Protein AF-A0A662ETA5-F1 (afdb_monomer)

Mean predicted aligned error: 10.53 Å

Radius of gyration: 16.63 Å; Cα contacts (8 Å, |Δi|>4): 155; chains: 1; bounding box: 41×31×47 Å

pLDDT: mean 77.01, std 15.06, range [47.69, 95.88]

Structure (mmCIF, N/CA/C/O backbone):
data_AF-A0A662ETA5-F1
#
_entry.id   AF-A0A662ETA5-F1
#
loop_
_atom_site.group_PDB
_atom_site.id
_atom_site.type_symbol
_atom_site.label_atom_id
_atom_site.label_alt_id
_atom_site.label_comp_id
_atom_site.label_asym_id
_atom_site.label_entity_id
_atom_site.label_seq_id
_atom_site.pdbx_PDB_ins_code
_atom_site.Cartn_x
_atom_site.Cartn_y
_atom_site.Cartn_z
_atom_site.occupancy
_atom_site.B_iso_or_equiv
_a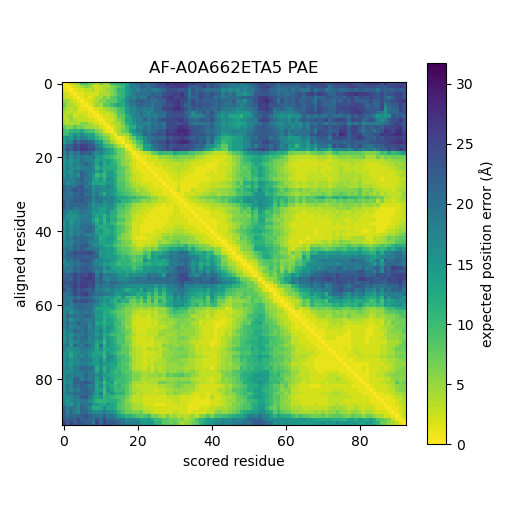tom_site.auth_seq_id
_atom_site.auth_comp_id
_atom_site.auth_asym_id
_atom_site.auth_atom_id
_atom_site.pdbx_PDB_model_num
ATOM 1 N N . MET A 1 1 ? -16.304 -1.872 -9.344 1.00 51.50 1 MET A N 1
ATOM 2 C CA . MET A 1 1 ? -16.998 -3.182 -9.258 1.00 51.50 1 MET A CA 1
ATOM 3 C C . MET A 1 1 ? -16.017 -4.262 -9.702 1.00 51.50 1 MET A C 1
ATOM 5 O O . MET A 1 1 ? -15.334 -4.047 -10.700 1.00 51.50 1 MET A O 1
ATOM 9 N N . VAL A 1 2 ? -15.899 -5.363 -8.953 1.00 51.09 2 VAL A N 1
ATOM 10 C CA . VAL A 1 2 ? -15.098 -6.531 -9.358 1.00 51.09 2 VAL A CA 1
ATOM 11 C C . VAL A 1 2 ? -16.038 -7.532 -10.017 1.00 51.09 2 VAL A C 1
ATOM 13 O O . VAL A 1 2 ? -16.938 -8.048 -9.360 1.00 51.09 2 VAL A O 1
ATOM 16 N N . GLU A 1 3 ? -15.847 -7.788 -11.307 1.00 75.62 3 GLU A N 1
ATOM 17 C CA . GLU A 1 3 ? -16.605 -8.807 -12.035 1.00 75.62 3 GLU A CA 1
ATOM 18 C C . GLU A 1 3 ? -15.769 -10.080 -12.151 1.00 75.62 3 GLU A C 1
ATOM 20 O O . GLU A 1 3 ? -14.581 -10.038 -12.478 1.00 75.62 3 GLU A O 1
ATOM 25 N N . SER A 1 4 ? -16.388 -11.231 -11.889 1.00 73.25 4 SER A N 1
ATOM 26 C CA . SER A 1 4 ? -15.747 -12.519 -12.157 1.00 73.25 4 SER A CA 1
ATOM 27 C C . SER A 1 4 ? -15.791 -12.794 -13.655 1.00 73.25 4 SER A C 1
ATOM 29 O O . SER A 1 4 ? -16.856 -12.733 -14.267 1.00 73.25 4 SER A O 1
ATOM 31 N N . ILE A 1 5 ? -14.638 -13.108 -14.236 1.00 75.62 5 ILE A N 1
ATOM 32 C CA . ILE A 1 5 ? -14.508 -13.524 -15.632 1.00 75.62 5 ILE A CA 1
ATOM 33 C C . ILE A 1 5 ? -13.905 -14.926 -15.683 1.00 75.62 5 ILE A C 1
ATOM 35 O O . ILE A 1 5 ? -13.301 -15.402 -14.720 1.00 75.62 5 ILE A O 1
ATOM 39 N N . THR A 1 6 ? -14.048 -15.613 -16.811 1.00 67.62 6 THR A N 1
ATOM 40 C CA . THR A 1 6 ? -13.429 -16.930 -16.983 1.00 67.62 6 THR A CA 1
ATOM 41 C C . THR A 1 6 ? -11.912 -16.819 -16.818 1.00 67.62 6 THR A C 1
ATOM 43 O O . THR A 1 6 ? -11.250 -16.141 -17.597 1.00 67.62 6 THR A O 1
ATOM 46 N N . GLY A 1 7 ? -11.368 -17.483 -15.795 1.00 73.94 7 GLY A N 1
ATOM 47 C CA . GLY A 1 7 ? -9.933 -17.489 -15.504 1.00 73.94 7 GLY A CA 1
ATOM 48 C C . GLY A 1 7 ? -9.413 -16.300 -14.687 1.00 73.94 7 GLY A C 1
ATOM 49 O O . GLY A 1 7 ? -8.201 -16.191 -14.528 1.00 73.94 7 GLY A O 1
ATOM 50 N N . GLY A 1 8 ? -10.272 -15.424 -14.146 1.00 69.50 8 GLY A N 1
ATOM 51 C CA . GLY A 1 8 ? -9.796 -14.327 -13.300 1.00 69.50 8 GLY A CA 1
ATOM 52 C C . GLY A 1 8 ? -10.856 -13.325 -12.849 1.00 69.50 8 GLY A C 1
ATOM 53 O O . GLY A 1 8 ? -12.058 -13.581 -12.876 1.00 69.50 8 GLY A O 1
ATOM 54 N N . GLN A 1 9 ? -10.390 -12.155 -12.418 1.00 64.62 9 GLN A N 1
ATOM 55 C CA . GLN A 1 9 ? -11.233 -11.038 -11.998 1.00 64.62 9 GLN A CA 1
ATOM 56 C C . GLN A 1 9 ? -10.951 -9.818 -12.874 1.00 64.62 9 GLN A C 1
ATOM 58 O O . GLN A 1 9 ? -9.797 -9.491 -13.146 1.00 64.62 9 GLN A O 1
ATOM 63 N N . LYS A 1 10 ? -12.015 -9.144 -13.311 1.00 59.28 10 LYS A N 1
ATOM 64 C CA . LYS A 1 10 ? -11.956 -7.877 -14.037 1.00 59.28 10 LYS A CA 1
ATOM 65 C C . LYS A 1 10 ? -12.228 -6.735 -13.066 1.00 59.28 10 LYS A C 1
ATOM 67 O O . LYS A 1 10 ? -13.255 -6.717 -12.386 1.00 59.28 10 LYS A O 1
ATOM 72 N N . LEU A 1 11 ? -11.321 -5.762 -13.040 1.00 49.75 11 LEU A N 1
ATOM 73 C CA . LEU A 1 11 ? -11.507 -4.502 -12.328 1.00 49.75 11 LEU A CA 1
ATOM 74 C C . LEU A 1 11 ? -12.067 -3.469 -13.309 1.00 49.75 11 LEU A C 1
ATOM 76 O O . LEU A 1 11 ? -11.397 -3.080 -14.263 1.00 49.75 11 LEU A O 1
ATOM 80 N N . GLY A 1 12 ? -13.324 -3.071 -13.109 1.00 48.47 12 GLY A N 1
ATOM 81 C CA . GLY A 1 12 ? -13.942 -1.984 -13.865 1.00 48.47 12 GLY A CA 1
ATOM 82 C C . GLY A 1 12 ? -13.667 -0.636 -13.202 1.00 48.47 12 GLY A C 1
ATOM 83 O O . GLY A 1 12 ? -14.131 -0.408 -12.081 1.00 48.47 12 GLY A O 1
ATOM 84 N N . PHE A 1 13 ? -12.957 0.246 -13.906 1.00 48.16 13 PHE A N 1
ATOM 85 C CA . PHE A 1 13 ? -12.773 1.656 -13.553 1.00 48.16 13 PHE A CA 1
ATOM 86 C C . PHE A 1 13 ? -13.726 2.511 -14.409 1.00 48.16 13 PHE A C 1
ATOM 88 O O . PHE A 1 13 ? -13.838 2.261 -15.607 1.00 48.16 13 PHE A O 1
ATOM 95 N N . GLY A 1 14 ? -14.437 3.475 -13.807 1.00 53.78 14 GLY A N 1
ATOM 96 C CA . GLY A 1 14 ? -15.401 4.345 -14.515 1.00 53.78 14 GLY A CA 1
ATOM 97 C C . GLY A 1 14 ? -16.880 4.192 -14.120 1.00 53.78 14 GLY A C 1
ATOM 98 O O . GLY A 1 14 ? -17.758 4.497 -14.921 1.00 53.78 14 GLY A O 1
ATOM 99 N N . GLY A 1 15 ? -17.162 3.694 -12.911 1.00 60.25 15 GLY A N 1
ATOM 100 C CA . GLY A 1 15 ? -18.494 3.753 -12.290 1.00 60.25 15 GLY A CA 1
ATOM 101 C C . GLY A 1 15 ? -18.666 4.977 -11.381 1.00 60.25 15 GLY A C 1
ATOM 102 O O . GLY A 1 15 ? -17.900 5.931 -11.480 1.00 60.25 15 GLY A O 1
ATOM 103 N N . ASP A 1 16 ? -19.659 4.923 -10.48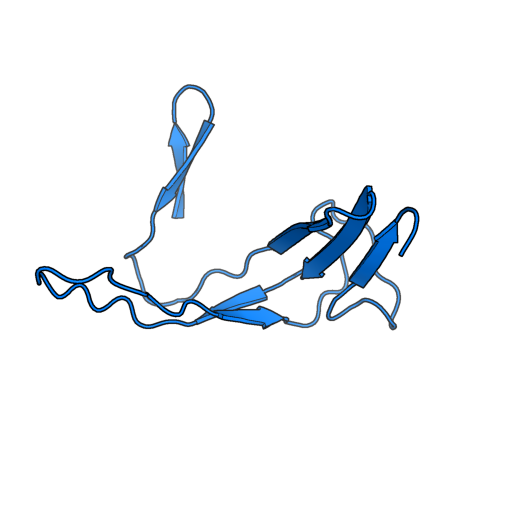6 1.00 48.31 16 ASP A N 1
ATOM 104 C CA . ASP A 1 16 ? -19.924 5.945 -9.462 1.00 48.31 16 ASP A CA 1
ATOM 105 C C . ASP A 1 16 ? -18.618 6.369 -8.759 1.00 48.31 16 ASP A C 1
ATOM 107 O O . ASP A 1 16 ? -17.846 5.510 -8.327 1.00 48.31 16 ASP A O 1
ATOM 111 N N . MET A 1 17 ? -18.361 7.680 -8.651 1.00 47.69 17 MET A N 1
ATOM 112 C CA . MET A 1 17 ? -17.125 8.269 -8.094 1.00 47.69 17 MET A CA 1
ATOM 113 C C . MET A 1 17 ? -16.903 7.950 -6.606 1.00 47.69 17 MET A C 1
ATOM 115 O O . MET A 1 17 ? -15.960 8.450 -5.996 1.00 47.69 17 MET A O 1
ATOM 119 N N . ASN A 1 18 ? -17.750 7.115 -6.004 1.00 50.03 18 ASN A N 1
ATOM 120 C CA . ASN A 1 18 ? -17.508 6.532 -4.698 1.00 50.03 18 ASN A CA 1
ATOM 121 C C . ASN A 1 18 ? -16.322 5.571 -4.791 1.00 50.03 18 ASN A C 1
ATOM 123 O O . ASN A 1 18 ? -16.439 4.386 -5.114 1.00 50.03 18 ASN A O 1
ATOM 127 N N . ILE A 1 19 ? -15.153 6.147 -4.530 1.00 62.66 19 ILE A N 1
ATOM 128 C CA . ILE A 1 19 ? -13.861 5.487 -4.527 1.00 62.66 19 ILE A CA 1
ATOM 129 C C . ILE A 1 19 ? -13.939 4.278 -3.594 1.00 62.66 19 ILE A C 1
ATOM 131 O O . ILE A 1 19 ? -14.053 4.406 -2.377 1.00 62.66 19 ILE A O 1
ATOM 135 N N . THR A 1 20 ? -13.8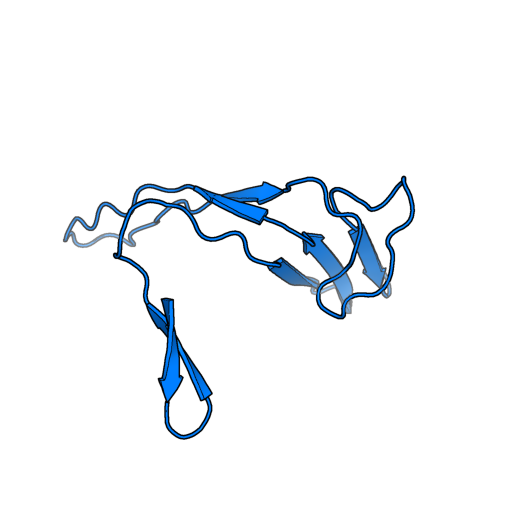92 3.091 -4.187 1.00 71.06 20 THR A N 1
ATOM 136 C CA . THR A 1 20 ? -13.874 1.833 -3.446 1.00 71.06 20 THR A CA 1
ATOM 137 C C . THR A 1 20 ? -12.558 1.727 -2.679 1.00 71.06 20 THR A C 1
ATOM 139 O O . THR A 1 20 ? -11.488 1.882 -3.268 1.00 71.06 20 THR A O 1
ATOM 142 N N . GLU A 1 21 ? -12.634 1.458 -1.375 1.00 83.75 21 GLU A N 1
ATOM 143 C CA . GLU A 1 21 ? -11.455 1.149 -0.566 1.00 83.75 21 GLU A CA 1
ATOM 144 C C . GLU A 1 21 ? -10.833 -0.171 -1.042 1.00 83.75 21 GLU A C 1
ATOM 146 O O . GLU A 1 21 ? -11.524 -1.179 -1.205 1.00 83.75 21 GLU A O 1
ATOM 151 N N . VAL A 1 22 ? -9.520 -0.176 -1.256 1.00 82.88 22 VAL A N 1
ATOM 152 C CA . VAL A 1 22 ? -8.762 -1.343 -1.724 1.00 82.88 22 VAL A CA 1
ATOM 153 C C . VAL A 1 22 ? -7.524 -1.568 -0.862 1.00 82.88 22 VAL A C 1
ATOM 155 O O . VAL A 1 22 ? -7.009 -0.634 -0.257 1.00 82.88 22 VAL A O 1
ATOM 158 N N . ALA A 1 23 ? -7.014 -2.796 -0.820 1.00 86.19 23 ALA A N 1
ATOM 159 C CA . ALA A 1 23 ? -5.671 -3.064 -0.308 1.00 86.19 23 ALA A CA 1
ATOM 160 C C . ALA A 1 23 ? -4.654 -2.949 -1.454 1.00 86.19 23 ALA A C 1
ATOM 162 O O . ALA A 1 23 ? -4.924 -3.403 -2.567 1.00 86.19 23 ALA A O 1
ATOM 163 N N . VAL A 1 24 ? -3.480 -2.371 -1.189 1.00 85.38 24 VAL A N 1
ATOM 164 C CA . VAL A 1 24 ? -2.428 -2.147 -2.194 1.00 85.38 24 VAL A CA 1
ATOM 165 C C . VAL A 1 24 ? -1.102 -2.731 -1.716 1.00 85.38 24 VAL A C 1
ATOM 167 O O . VAL A 1 24 ? -0.715 -2.565 -0.558 1.00 85.38 24 VAL A O 1
ATOM 170 N N . LYS A 1 25 ? -0.387 -3.404 -2.625 1.00 89.31 25 LYS A N 1
ATOM 171 C CA . LYS A 1 25 ? 0.969 -3.914 -2.407 1.00 89.31 25 LYS A CA 1
ATOM 172 C C . LYS A 1 25 ? 1.886 -3.445 -3.532 1.00 89.31 25 LYS A C 1
ATOM 174 O O . LYS A 1 25 ? 1.703 -3.851 -4.677 1.00 89.31 25 LYS A O 1
ATOM 179 N N . PHE A 1 26 ? 2.903 -2.660 -3.194 1.00 86.75 26 PHE A N 1
ATOM 180 C CA . PHE A 1 26 ? 3.985 -2.314 -4.112 1.00 86.75 26 PHE A CA 1
ATOM 181 C C . PHE A 1 26 ? 5.174 -3.229 -3.848 1.00 86.75 26 PHE A C 1
ATOM 183 O O . PHE A 1 26 ? 5.601 -3.362 -2.705 1.00 86.75 26 PHE A O 1
ATOM 190 N N . VAL A 1 27 ? 5.703 -3.861 -4.894 1.00 90.00 27 VAL A N 1
ATOM 191 C CA . VAL A 1 27 ? 6.931 -4.661 -4.825 1.00 90.00 27 VAL A CA 1
ATOM 192 C C . VAL A 1 27 ? 7.940 -4.025 -5.763 1.00 90.00 27 VAL A C 1
ATOM 194 O O . VAL A 1 27 ? 7.773 -4.069 -6.978 1.00 90.00 27 VAL A O 1
ATOM 197 N N . HIS A 1 28 ? 8.981 -3.433 -5.194 1.00 86.69 28 HIS A N 1
ATOM 198 C CA . HIS A 1 28 ? 10.079 -2.847 -5.942 1.00 86.69 28 HIS A CA 1
ATOM 199 C C . HIS A 1 28 ? 11.320 -3.725 -5.790 1.00 86.69 28 HIS A C 1
ATOM 201 O O . HIS A 1 28 ? 11.880 -3.840 -4.700 1.00 86.69 28 HIS A O 1
ATOM 207 N N . GLN A 1 29 ? 11.730 -4.362 -6.885 1.00 91.31 29 GLN A N 1
ATOM 208 C CA . GLN A 1 29 ? 12.959 -5.149 -6.957 1.00 91.31 29 GLN A CA 1
ATOM 209 C C . GLN A 1 29 ? 14.088 -4.254 -7.460 1.00 91.31 29 GLN A C 1
ATOM 211 O O . GLN A 1 29 ? 14.022 -3.732 -8.573 1.00 91.31 29 GLN A O 1
ATOM 216 N N . MET A 1 30 ? 15.113 -4.068 -6.636 1.00 85.19 30 MET A N 1
ATOM 217 C CA . MET A 1 30 ? 16.238 -3.206 -6.971 1.00 85.19 30 MET A CA 1
ATOM 218 C C . MET A 1 30 ? 17.317 -3.977 -7.736 1.00 85.19 30 MET A C 1
ATOM 220 O O . MET A 1 30 ? 17.521 -5.168 -7.485 1.00 85.19 30 MET A O 1
ATOM 224 N N . PRO A 1 31 ? 18.099 -3.296 -8.593 1.00 85.88 31 PRO A N 1
ATOM 225 C CA . PRO A 1 31 ? 19.244 -3.907 -9.268 1.00 85.88 31 PRO A CA 1
ATOM 226 C C . PRO A 1 31 ? 20.305 -4.478 -8.314 1.00 85.88 31 PRO A C 1
ATOM 228 O O . PRO A 1 31 ? 20.999 -5.422 -8.675 1.00 85.88 31 PRO A O 1
ATOM 231 N N . SER A 1 32 ? 20.424 -3.935 -7.096 1.00 88.19 32 SER A N 1
ATOM 232 C CA . SER A 1 32 ? 21.337 -4.430 -6.052 1.00 88.19 32 SER A CA 1
ATOM 233 C C . SER A 1 32 ? 20.926 -5.785 -5.460 1.00 88.19 32 SER A C 1
ATOM 235 O O . SER A 1 32 ? 21.687 -6.380 -4.699 1.00 88.19 32 SER A O 1
ATOM 237 N N . GLY A 1 33 ? 19.735 -6.287 -5.803 1.00 84.44 33 GLY A N 1
ATOM 238 C CA . GLY A 1 33 ? 19.171 -7.530 -5.279 1.00 84.44 33 GLY A CA 1
ATOM 239 C C . GLY A 1 33 ? 18.279 -7.344 -4.049 1.00 84.44 33 GLY A C 1
ATOM 240 O O . GLY A 1 33 ? 17.618 -8.297 -3.636 1.00 84.44 33 GLY A O 1
ATOM 241 N N . GLY A 1 34 ? 18.210 -6.138 -3.477 1.00 89.69 34 GLY A N 1
ATOM 242 C CA . GLY A 1 34 ? 17.248 -5.809 -2.428 1.00 89.69 34 GLY A CA 1
ATOM 243 C C . GLY A 1 34 ? 15.818 -5.673 -2.965 1.00 89.69 34 GLY A C 1
ATOM 244 O O . GLY A 1 34 ? 15.589 -5.365 -4.134 1.00 89.69 34 GLY A O 1
ATOM 245 N N . THR A 1 35 ? 14.829 -5.903 -2.105 1.00 90.69 35 THR A N 1
ATOM 246 C CA . THR A 1 35 ? 13.406 -5.719 -2.407 1.00 90.69 35 THR A CA 1
ATOM 247 C C . THR A 1 35 ? 12.771 -4.817 -1.359 1.00 90.69 35 THR A C 1
ATOM 249 O O . THR A 1 35 ? 12.857 -5.089 -0.162 1.00 90.69 35 THR A O 1
ATOM 252 N N . VAL A 1 36 ? 12.094 -3.769 -1.821 1.00 86.75 36 VAL A N 1
ATOM 253 C CA . VAL A 1 36 ? 11.240 -2.914 -0.994 1.00 86.75 36 VAL A CA 1
ATOM 254 C C . VAL A 1 36 ? 9.797 -3.326 -1.238 1.00 86.75 36 VAL A C 1
ATOM 256 O O . VAL A 1 36 ? 9.334 -3.328 -2.380 1.00 86.75 36 VAL A O 1
ATOM 259 N N . ILE A 1 37 ? 9.078 -3.687 -0.179 1.00 90.31 37 ILE A N 1
ATOM 260 C CA . ILE A 1 37 ? 7.659 -4.027 -0.260 1.00 90.31 37 ILE A CA 1
ATOM 261 C C . ILE A 1 37 ? 6.862 -3.053 0.592 1.00 90.31 37 ILE A C 1
ATOM 263 O O . ILE A 1 37 ? 7.076 -2.982 1.796 1.00 90.31 37 ILE A O 1
ATOM 267 N N . VAL A 1 38 ? 5.919 -2.339 -0.016 1.00 88.62 38 VAL A N 1
ATOM 268 C CA . VAL A 1 38 ? 5.025 -1.410 0.687 1.00 88.62 38 VAL A CA 1
ATOM 269 C C . VAL A 1 38 ? 3.618 -1.990 0.704 1.00 88.62 38 VAL A C 1
ATOM 271 O O . VAL A 1 38 ? 3.072 -2.323 -0.348 1.00 88.62 38 VAL A O 1
ATOM 274 N N . TYR A 1 39 ? 3.029 -2.087 1.891 1.00 90.19 39 TYR A N 1
ATOM 275 C CA . TYR A 1 39 ? 1.656 -2.530 2.112 1.00 90.19 39 TYR A CA 1
ATOM 276 C C . TYR A 1 39 ? 0.796 -1.361 2.580 1.00 90.19 39 TYR A C 1
ATOM 278 O O . TYR A 1 39 ? 1.104 -0.743 3.599 1.00 90.19 39 TYR A O 1
ATOM 286 N N . LEU A 1 40 ? -0.306 -1.112 1.873 1.00 89.69 40 LEU A N 1
ATOM 287 C CA . LEU A 1 40 ? -1.422 -0.288 2.328 1.00 89.69 40 LEU A CA 1
ATOM 288 C C . LEU A 1 40 ? -2.620 -1.215 2.539 1.00 89.69 40 LEU A C 1
ATOM 290 O O . LEU A 1 40 ? -3.157 -1.777 1.586 1.00 89.69 40 LEU A O 1
ATOM 294 N N . TRP A 1 41 ? -3.025 -1.414 3.789 1.00 90.75 41 TRP A N 1
ATOM 295 C CA . TRP A 1 41 ? -4.075 -2.382 4.139 1.00 90.75 41 TRP A CA 1
ATOM 296 C C . TRP A 1 41 ? -5.459 -1.936 3.689 1.00 90.75 41 TRP A C 1
ATOM 298 O O . TRP A 1 41 ? -6.302 -2.748 3.318 1.00 90.75 41 TRP A O 1
ATOM 308 N N . ARG A 1 42 ? -5.662 -0.623 3.717 1.00 86.62 42 ARG A N 1
ATOM 309 C CA . ARG A 1 42 ? -6.833 0.065 3.212 1.00 86.62 42 ARG A CA 1
ATOM 310 C C . ARG A 1 42 ? -6.347 1.346 2.566 1.00 86.62 42 ARG A C 1
ATOM 312 O O . ARG A 1 42 ? -5.615 2.112 3.185 1.00 86.62 42 ARG A O 1
ATOM 319 N N . ALA A 1 43 ? -6.729 1.561 1.326 1.00 86.06 43 ALA A N 1
ATOM 320 C CA . ALA A 1 43 ? -6.348 2.723 0.563 1.00 86.06 43 ALA A CA 1
ATOM 321 C C . ALA A 1 43 ? -7.516 3.199 -0.284 1.00 86.06 43 ALA A C 1
ATOM 323 O O . ALA A 1 43 ? -8.320 2.408 -0.779 1.00 86.06 43 ALA A O 1
ATOM 324 N N . GLN A 1 44 ? -7.573 4.508 -0.458 1.00 83.50 44 GLN A N 1
ATOM 325 C CA . GLN A 1 44 ? -8.530 5.181 -1.309 1.00 83.50 44 GLN A CA 1
ATOM 326 C C . GLN A 1 44 ? -7.772 5.758 -2.506 1.00 83.50 44 GLN A C 1
ATOM 328 O O . GLN A 1 44 ? -6.840 6.544 -2.332 1.00 83.50 44 GLN A O 1
ATOM 333 N N . GLY A 1 45 ? -8.136 5.320 -3.711 1.00 73.88 45 GLY A N 1
ATOM 334 C CA . GLY A 1 45 ? -7.566 5.839 -4.952 1.00 73.88 45 GLY A CA 1
ATOM 335 C C . GLY A 1 45 ? -8.084 7.243 -5.270 1.00 73.88 45 GLY A C 1
ATOM 336 O O . GLY A 1 45 ? -9.281 7.497 -5.211 1.00 73.88 45 GLY A O 1
ATOM 337 N N . SER A 1 46 ? -7.210 8.166 -5.631 1.00 71.12 46 SER A N 1
ATOM 338 C CA . SER A 1 46 ? -7.576 9.516 -6.047 1.00 71.12 46 SER A CA 1
ATOM 339 C C . SER A 1 46 ? -6.819 9.845 -7.325 1.00 71.12 46 SER A C 1
ATOM 341 O O . SER A 1 46 ? -5.632 9.555 -7.436 1.00 71.12 46 SER A O 1
ATOM 343 N N . GLY A 1 47 ? -7.500 10.410 -8.310 1.00 65.50 47 GLY A N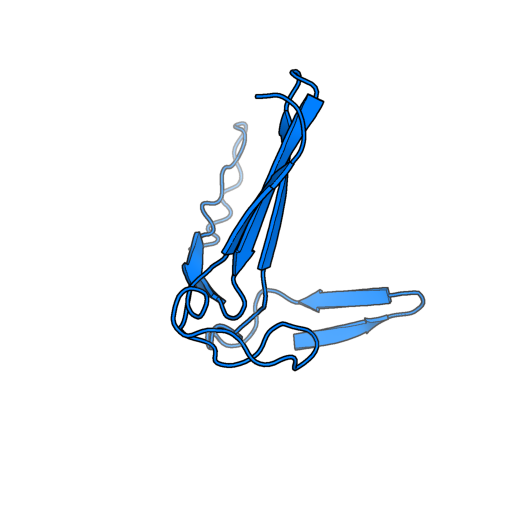 1
ATOM 344 C CA . GLY A 1 47 ? -6.866 10.783 -9.564 1.00 65.50 47 GLY A CA 1
ATOM 345 C C . GLY A 1 47 ? -7.884 11.268 -10.578 1.00 65.50 47 GLY A C 1
ATOM 346 O O . GLY A 1 47 ? -9.066 10.926 -10.509 1.00 65.50 47 GLY A O 1
ATOM 347 N N . GLU A 1 48 ? -7.402 12.062 -11.524 1.00 58.56 48 GLU A N 1
ATOM 348 C CA . GLU A 1 48 ? -8.164 12.519 -12.676 1.00 58.56 48 GLU A CA 1
ATOM 349 C C . GLU A 1 48 ? -7.662 11.759 -13.907 1.00 58.56 48 GLU A C 1
ATOM 351 O O . GLU A 1 48 ? -6.481 11.811 -14.245 1.00 58.56 48 GLU A O 1
ATOM 356 N N . ILE A 1 49 ? -8.548 11.012 -14.570 1.00 55.00 49 ILE A N 1
ATOM 357 C CA . ILE A 1 49 ? -8.222 10.359 -15.842 1.00 55.00 49 ILE A CA 1
ATOM 358 C C . ILE A 1 49 ? -8.710 11.278 -16.962 1.00 55.00 49 ILE A C 1
ATOM 360 O O . ILE A 1 49 ? -9.854 11.176 -17.403 1.00 55.00 49 ILE A O 1
ATOM 364 N N . THR A 1 50 ? -7.835 12.170 -17.424 1.00 56.97 50 THR A N 1
ATOM 365 C CA . THR A 1 50 ? -8.109 13.059 -18.564 1.00 56.97 50 THR A CA 1
ATOM 366 C C . THR A 1 50 ? -7.358 12.563 -19.792 1.00 56.97 50 THR A C 1
ATOM 368 O O . THR A 1 50 ? -6.190 12.878 -19.992 1.00 56.97 50 THR A O 1
ATOM 371 N N . ILE A 1 51 ? -8.025 11.748 -20.617 1.00 51.94 51 ILE A N 1
ATOM 372 C CA . ILE A 1 51 ? -7.456 11.194 -21.856 1.00 51.94 51 ILE A CA 1
ATOM 373 C C . ILE A 1 51 ? -7.571 12.238 -22.969 1.00 51.94 51 ILE A C 1
ATOM 375 O O . ILE A 1 51 ? -8.607 12.357 -23.623 1.00 51.94 51 ILE A O 1
ATOM 379 N N . THR A 1 52 ? -6.500 12.992 -23.196 1.00 56.50 52 THR A N 1
ATOM 380 C CA . THR A 1 52 ? -6.294 13.729 -24.447 1.00 56.50 52 THR A CA 1
ATOM 381 C C . THR A 1 52 ? -5.602 12.818 -25.455 1.00 56.50 52 THR A C 1
ATOM 383 O O . THR A 1 52 ? -4.853 11.933 -25.067 1.00 56.50 52 THR A O 1
ATOM 386 N N . PHE A 1 53 ? -5.862 12.989 -26.749 1.00 50.94 53 PHE A N 1
ATOM 387 C CA . PHE A 1 53 ? -5.170 12.238 -27.799 1.00 50.94 53 PHE A CA 1
ATOM 388 C C . PHE A 1 53 ? -4.186 13.182 -28.500 1.00 50.94 53 PHE A C 1
ATOM 390 O O . PHE A 1 53 ? -4.610 14.080 -29.225 1.00 50.94 53 PHE A O 1
ATOM 397 N N . GLY A 1 54 ? -2.890 12.991 -28.251 1.00 63.75 54 GLY A N 1
ATOM 398 C CA . GLY A 1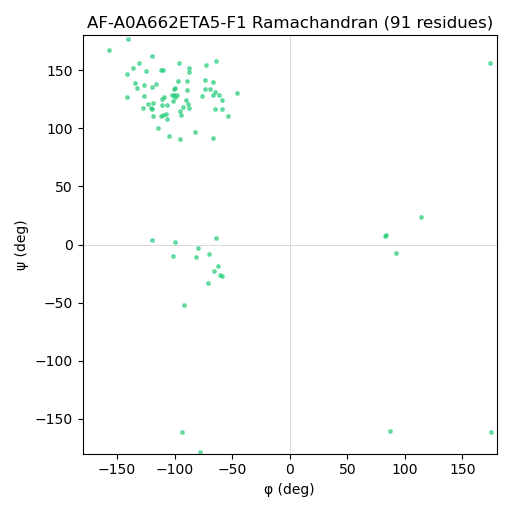 54 ? -1.772 13.687 -28.901 1.00 63.75 54 GLY A CA 1
ATOM 399 C C . GLY A 1 54 ? -0.602 12.734 -29.182 1.00 63.75 54 GLY A C 1
ATOM 400 O O . GLY A 1 54 ? -0.662 11.563 -28.813 1.00 63.75 54 GLY A O 1
ATOM 401 N N . ASP A 1 55 ? 0.459 13.223 -29.826 1.00 66.75 55 ASP A N 1
ATOM 402 C CA . ASP A 1 55 ? 1.610 12.397 -30.245 1.00 66.75 55 ASP A CA 1
ATOM 403 C C . ASP A 1 55 ? 2.616 12.085 -29.110 1.00 66.75 55 ASP A C 1
ATOM 405 O O . ASP A 1 55 ? 3.585 11.355 -29.322 1.00 66.75 55 ASP A O 1
ATOM 409 N N . GLU A 1 56 ? 2.406 12.614 -27.899 1.00 62.31 56 GLU A N 1
ATOM 410 C CA . GLU A 1 56 ? 3.306 12.434 -26.750 1.00 62.31 56 GLU A CA 1
ATOM 411 C C . GLU A 1 56 ? 2.871 11.295 -25.801 1.00 62.31 56 GLU A C 1
ATOM 413 O O . GLU A 1 56 ? 1.691 10.933 -25.749 1.00 62.31 56 GLU A O 1
ATOM 418 N N . PRO A 1 57 ? 3.802 10.702 -25.023 1.00 57.88 57 PRO A N 1
ATOM 419 C CA . PRO A 1 57 ? 3.457 9.764 -23.959 1.00 57.88 57 PRO A CA 1
ATOM 420 C C . PRO A 1 57 ? 2.540 10.443 -22.936 1.00 57.88 57 PRO A C 1
ATOM 422 O O . PRO A 1 57 ? 2.893 11.477 -22.375 1.00 57.88 57 PRO A O 1
ATOM 425 N N . HIS A 1 58 ? 1.369 9.859 -22.681 1.00 61.59 58 HIS A N 1
ATOM 426 C CA . HIS A 1 58 ? 0.424 10.396 -21.703 1.00 61.59 58 HIS A CA 1
ATOM 427 C C . HIS A 1 58 ? 0.709 9.793 -20.326 1.00 61.59 58 HIS A C 1
ATOM 429 O O . HIS A 1 58 ? 0.714 8.570 -20.169 1.00 61.59 58 HIS A O 1
ATOM 435 N N . GLU A 1 59 ? 0.927 10.653 -19.334 1.00 58.97 59 GLU A N 1
ATOM 436 C CA . GLU A 1 59 ? 1.035 10.282 -17.924 1.00 58.97 59 GLU A CA 1
ATOM 437 C C . GLU A 1 59 ? -0.279 10.619 -17.212 1.00 58.97 59 GLU A C 1
ATOM 439 O O . GLU A 1 59 ? -0.785 11.736 -17.314 1.00 58.97 59 GLU A O 1
ATOM 444 N N . PHE A 1 60 ? -0.844 9.646 -16.496 1.00 64.25 60 PHE A N 1
ATOM 445 C CA . PHE A 1 60 ? -2.062 9.822 -15.707 1.00 64.25 60 PHE A CA 1
ATOM 446 C C . PHE A 1 60 ? -1.704 9.642 -14.232 1.00 64.25 60 PHE A C 1
ATOM 448 O O . PHE A 1 60 ? -1.555 8.496 -13.791 1.00 64.25 60 PHE A O 1
ATOM 455 N N . PRO A 1 61 ? -1.526 10.728 -13.461 1.00 65.94 61 PRO A N 1
ATOM 456 C CA . PRO A 1 61 ? -1.223 10.603 -12.046 1.00 65.94 61 PRO A CA 1
ATOM 457 C C . PRO A 1 61 ? -2.418 9.965 -11.330 1.00 65.94 61 PRO A C 1
ATOM 459 O O . PRO A 1 61 ? -3.523 10.510 -11.305 1.00 65.94 61 PRO A O 1
ATOM 462 N N . TYR A 1 62 ? -2.191 8.781 -10.765 1.00 69.19 62 TYR A N 1
ATOM 463 C CA . TYR A 1 62 ? -3.149 8.087 -9.914 1.00 69.19 62 TYR A CA 1
ATOM 464 C C . TYR A 1 62 ? -2.498 7.814 -8.564 1.00 69.19 62 TYR A C 1
ATOM 466 O O . TYR A 1 62 ? -1.458 7.158 -8.476 1.00 69.19 62 TYR A O 1
ATOM 474 N N . GLU A 1 63 ? -3.108 8.330 -7.508 1.00 77.81 63 GLU A N 1
ATOM 475 C CA . GLU A 1 63 ? -2.583 8.295 -6.151 1.00 77.81 63 GLU A CA 1
ATOM 476 C C . GLU A 1 63 ? -3.402 7.348 -5.277 1.00 77.81 63 GLU A C 1
ATOM 478 O O . GLU A 1 63 ? -4.605 7.181 -5.460 1.00 77.81 63 GLU A O 1
ATOM 483 N N . PHE A 1 64 ? -2.757 6.752 -4.275 1.00 80.88 64 PHE A N 1
ATOM 484 C CA .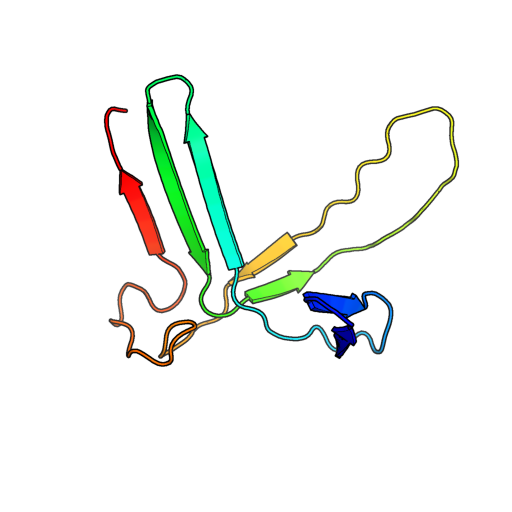 PHE A 1 64 ? -3.431 5.973 -3.242 1.00 80.88 64 PHE A CA 1
ATOM 485 C C . PHE A 1 64 ? -3.167 6.600 -1.879 1.00 80.88 64 PHE A C 1
ATOM 487 O O . PHE A 1 64 ? -2.034 6.621 -1.402 1.00 80.88 64 PHE A O 1
ATOM 494 N N . SER A 1 65 ? -4.229 7.069 -1.230 1.00 84.50 65 SER A N 1
ATOM 495 C CA . SER A 1 65 ? -4.178 7.550 0.149 1.00 84.50 65 SER A CA 1
ATOM 496 C C . SER A 1 65 ? -4.424 6.394 1.109 1.00 84.50 65 SER A C 1
ATOM 498 O O . SER A 1 65 ? -5.473 5.754 1.050 1.00 84.50 65 SER A O 1
ATOM 500 N N . ALA A 1 66 ? -3.468 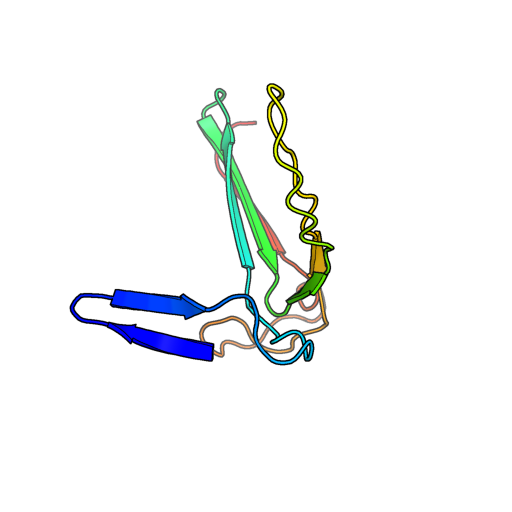6.120 1.995 1.00 86.50 66 ALA A N 1
ATOM 501 C CA . ALA A 1 66 ? -3.620 5.101 3.028 1.00 86.50 66 ALA A CA 1
ATOM 502 C C . ALA A 1 66 ? -4.657 5.535 4.076 1.00 86.50 66 ALA A C 1
ATOM 504 O O . ALA A 1 66 ? -4.614 6.654 4.585 1.00 86.50 66 ALA A O 1
ATOM 505 N N . LEU A 1 67 ? -5.559 4.625 4.428 1.00 88.56 67 LEU A N 1
ATOM 506 C CA . LEU A 1 67 ? -6.539 4.785 5.494 1.00 88.56 67 LEU A CA 1
ATOM 507 C C . LEU A 1 67 ? -6.205 3.827 6.638 1.00 88.56 67 LEU A C 1
ATOM 509 O O . LEU A 1 67 ? -5.677 2.735 6.428 1.00 88.56 67 LEU A O 1
ATOM 513 N N . THR A 1 68 ? -6.550 4.216 7.863 1.00 92.56 68 THR A N 1
ATOM 514 C CA . THR A 1 68 ? -6.343 3.367 9.040 1.00 92.56 68 THR A CA 1
ATOM 515 C C . THR A 1 68 ? -7.129 2.060 8.913 1.00 92.56 68 THR A C 1
ATOM 517 O O . THR A 1 68 ? -8.346 2.072 8.728 1.00 92.56 68 THR A O 1
ATOM 520 N N . ALA A 1 69 ? -6.450 0.931 9.105 1.00 92.81 69 ALA A N 1
ATOM 521 C CA . ALA A 1 69 ? -7.040 -0.399 9.171 1.00 92.81 69 ALA A CA 1
ATOM 522 C C . ALA A 1 69 ? -6.652 -1.115 10.471 1.00 92.81 69 ALA A C 1
ATOM 524 O O . ALA A 1 69 ? -5.577 -0.911 11.031 1.00 92.81 69 ALA A O 1
ATOM 525 N N . THR A 1 70 ? -7.532 -1.982 10.966 1.00 95.88 70 THR A N 1
ATOM 526 C CA . THR A 1 70 ? -7.249 -2.855 12.121 1.00 95.88 70 THR A CA 1
ATOM 527 C C . THR A 1 70 ? -6.918 -4.285 11.715 1.00 95.88 70 THR A C 1
ATOM 529 O O . THR A 1 70 ? -6.486 -5.060 12.565 1.00 95.88 70 THR A O 1
ATOM 532 N N . THR A 1 71 ? -7.108 -4.629 10.440 1.00 94.81 71 THR A N 1
ATOM 533 C CA . THR A 1 71 ? -6.831 -5.950 9.871 1.00 94.81 71 THR A CA 1
ATOM 534 C C . THR A 1 71 ? -6.129 -5.829 8.521 1.00 94.81 71 THR A C 1
ATOM 536 O O . THR A 1 71 ? -6.293 -4.821 7.829 1.00 94.81 71 THR A O 1
ATOM 539 N N . ASP A 1 72 ? -5.322 -6.831 8.172 1.00 92.88 72 ASP A N 1
ATOM 540 C CA . ASP A 1 72 ? -4.713 -6.962 6.849 1.00 92.88 72 ASP A CA 1
ATOM 541 C C . ASP A 1 72 ? -5.713 -7.508 5.807 1.00 92.88 72 ASP A C 1
ATOM 543 O O . ASP A 1 72 ? -6.878 -7.783 6.101 1.00 92.88 72 ASP A O 1
ATOM 547 N N . TRP A 1 73 ? -5.247 -7.695 4.569 1.00 84.50 73 TRP A N 1
ATOM 548 C CA . TRP A 1 73 ? -6.054 -8.226 3.463 1.00 84.50 73 TRP A CA 1
ATOM 549 C C . TRP A 1 73 ? -6.574 -9.659 3.695 1.00 84.50 73 TRP A C 1
ATOM 551 O O . TRP A 1 73 ? -7.512 -10.075 3.018 1.00 84.50 73 TRP A O 1
ATOM 561 N N . ALA A 1 74 ? -5.979 -10.413 4.625 1.00 90.88 74 ALA A N 1
ATOM 562 C CA . ALA A 1 74 ? -6.374 -11.769 5.004 1.00 90.88 74 ALA A CA 1
ATOM 563 C C . ALA A 1 74 ? -7.227 -11.801 6.288 1.00 90.88 74 ALA A C 1
ATOM 565 O O . ALA A 1 74 ? -7.614 -12.877 6.743 1.00 90.88 74 ALA A O 1
ATOM 566 N N . GLY A 1 75 ? -7.536 -10.639 6.874 1.00 91.12 75 GLY A N 1
ATOM 567 C CA . GLY A 1 75 ? -8.296 -10.519 8.115 1.00 91.12 75 GLY A CA 1
ATOM 568 C C . GLY A 1 75 ? -7.464 -10.692 9.391 1.00 91.12 75 GLY A C 1
ATOM 569 O O . GLY A 1 75 ? -8.040 -10.726 10.479 1.00 91.12 75 GLY A O 1
ATOM 570 N N . ASN A 1 76 ? -6.133 -10.779 9.304 1.00 94.06 76 ASN A N 1
ATOM 571 C CA . ASN A 1 76 ? -5.281 -10.858 10.490 1.00 94.06 76 ASN A CA 1
ATOM 572 C C . ASN A 1 76 ? -5.212 -9.495 11.189 1.00 94.06 76 ASN A C 1
ATOM 574 O O . ASN A 1 76 ? -5.124 -8.472 10.510 1.00 94.06 76 ASN A O 1
ATOM 578 N N . PRO A 1 77 ? -5.212 -9.444 12.532 1.00 95.88 77 PRO A N 1
ATOM 579 C CA . PRO A 1 77 ? -5.136 -8.188 13.267 1.00 95.88 77 PRO A CA 1
ATOM 580 C C . PRO A 1 77 ? -3.787 -7.484 13.068 1.00 95.88 77 PRO A C 1
ATOM 582 O O . PRO A 1 77 ? -2.730 -8.112 13.108 1.00 95.88 77 PRO A O 1
ATOM 585 N N . LEU A 1 78 ? -3.833 -6.159 12.925 1.00 94.31 78 LEU A N 1
ATOM 586 C CA . LEU A 1 78 ? -2.659 -5.292 12.805 1.00 94.31 78 LEU A CA 1
ATOM 587 C C . LEU A 1 78 ? -2.284 -4.656 14.147 1.00 94.31 78 LEU A C 1
ATOM 589 O O . LEU A 1 78 ? -3.146 -4.185 14.905 1.00 94.31 78 LEU A O 1
ATOM 593 N N . SER A 1 79 ? -0.977 -4.569 14.406 1.00 93.88 79 SER A N 1
ATOM 594 C CA . SER A 1 79 ? -0.436 -3.805 15.532 1.00 93.88 79 SER A CA 1
ATOM 595 C C . SER A 1 79 ? -0.742 -2.310 15.374 1.00 93.88 79 SER A C 1
ATOM 597 O O . SER A 1 79 ? -0.993 -1.823 14.271 1.00 93.88 79 SER A O 1
ATOM 599 N N . SER A 1 80 ? -0.731 -1.545 16.470 1.00 92.38 80 SER A N 1
ATOM 600 C CA . SER A 1 80 ? -0.991 -0.096 16.422 1.00 92.38 80 SER A CA 1
ATOM 601 C C . SER A 1 80 ? 0.010 0.673 15.554 1.00 92.38 80 SER A C 1
ATOM 603 O O . SER A 1 80 ? -0.348 1.716 15.014 1.00 92.38 80 SER A O 1
ATOM 605 N N . THR A 1 81 ? 1.228 0.155 15.392 1.00 92.00 81 THR A N 1
ATOM 606 C CA . THR A 1 81 ? 2.309 0.768 14.608 1.00 92.00 81 THR A CA 1
ATOM 607 C C . THR A 1 81 ? 2.201 0.521 13.106 1.00 92.00 81 THR A C 1
ATOM 609 O O . THR A 1 81 ? 2.918 1.156 12.345 1.00 92.00 81 THR A O 1
ATOM 612 N N . GLU A 1 82 ? 1.310 -0.369 12.667 1.00 90.81 82 GLU A N 1
ATOM 613 C CA . GLU A 1 82 ? 1.228 -0.802 11.264 1.00 90.81 82 GLU A CA 1
ATOM 614 C C . GLU A 1 82 ? -0.124 -0.487 10.622 1.00 90.81 82 GLU A C 1
ATOM 616 O O . GLU A 1 82 ? -0.363 -0.847 9.478 1.00 90.81 82 GLU A O 1
ATOM 621 N N . ARG A 1 83 ? -1.034 0.190 11.328 1.00 90.75 83 ARG A N 1
ATOM 622 C CA . ARG A 1 83 ? -2.424 0.377 10.873 1.00 90.75 83 ARG A CA 1
ATOM 623 C C . ARG A 1 83 ? -2.583 1.225 9.614 1.00 90.75 83 ARG A C 1
ATOM 625 O O . ARG A 1 83 ? -3.610 1.111 8.956 1.00 90.75 83 ARG A O 1
ATOM 632 N N . LEU A 1 84 ? -1.608 2.078 9.299 1.00 88.00 84 LEU A N 1
ATOM 633 C CA . LEU A 1 84 ? -1.608 2.885 8.073 1.00 88.00 84 LEU A CA 1
ATOM 634 C C . LEU A 1 84 ? -0.884 2.169 6.934 1.00 88.00 84 LEU A C 1
ATOM 636 O O . LEU A 1 84 ? -1.422 2.029 5.840 1.00 88.00 84 LEU A O 1
ATOM 640 N N . CYS A 1 85 ? 0.338 1.713 7.192 1.00 88.88 85 CYS A N 1
ATOM 641 C CA . CYS A 1 85 ? 1.141 0.998 6.216 1.00 88.88 85 CYS A CA 1
ATOM 642 C C . CYS A 1 85 ? 2.201 0.137 6.902 1.00 88.88 85 CYS A C 1
ATOM 644 O O . CYS A 1 85 ? 2.483 0.302 8.092 1.00 88.88 85 CYS A O 1
ATOM 646 N N . ARG A 1 86 ? 2.810 -0.756 6.122 1.00 92.12 86 ARG A N 1
ATOM 647 C CA . ARG A 1 86 ? 4.024 -1.485 6.494 1.00 92.12 86 ARG A CA 1
ATOM 648 C C . ARG A 1 86 ? 5.007 -1.455 5.334 1.00 92.12 86 ARG A C 1
ATOM 650 O O . ARG A 1 86 ? 4.596 -1.602 4.184 1.00 92.12 86 ARG A O 1
ATOM 657 N N . ILE A 1 87 ? 6.288 -1.273 5.636 1.00 90.50 87 ILE A N 1
ATO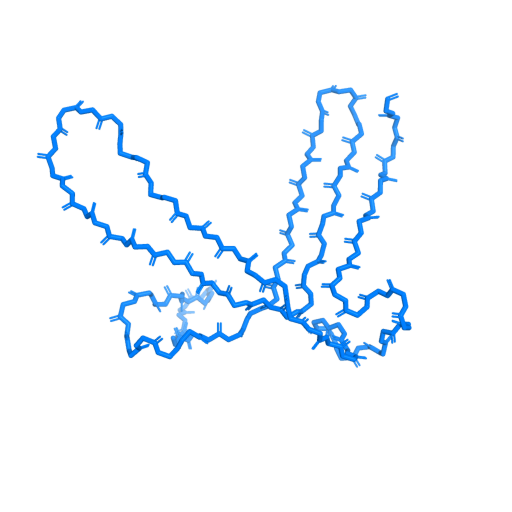M 658 C CA . ILE A 1 87 ? 7.367 -1.333 4.650 1.00 90.50 87 ILE A CA 1
ATOM 659 C C . ILE A 1 87 ? 8.326 -2.439 5.068 1.00 90.50 87 ILE A C 1
ATOM 661 O O . ILE A 1 87 ? 8.948 -2.350 6.124 1.00 90.50 87 ILE A O 1
ATOM 665 N N . ASP A 1 88 ? 8.452 -3.457 4.223 1.00 90.75 88 ASP A N 1
ATOM 666 C CA . ASP A 1 88 ? 9.408 -4.540 4.406 1.00 90.75 88 ASP A CA 1
ATOM 667 C C . ASP A 1 88 ? 10.617 -4.281 3.497 1.00 90.75 88 ASP A C 1
ATOM 669 O O . ASP A 1 88 ? 10.475 -4.055 2.292 1.00 90.75 88 ASP A O 1
ATOM 673 N N . LEU A 1 89 ? 11.812 -4.331 4.082 1.00 87.56 89 LEU A N 1
ATOM 674 C CA . LEU A 1 89 ? 13.090 -4.233 3.385 1.00 87.56 89 LEU A CA 1
ATOM 675 C C . LEU A 1 89 ? 13.760 -5.608 3.433 1.00 87.56 89 LEU A C 1
ATOM 677 O O . LEU A 1 89 ? 14.132 -6.081 4.504 1.00 87.56 89 LEU A O 1
ATOM 681 N N . LEU A 1 90 ? 13.878 -6.272 2.283 1.00 89.88 90 LEU A N 1
ATOM 682 C CA . LEU A 1 90 ? 14.429 -7.622 2.168 1.00 89.88 90 LEU A CA 1
ATOM 683 C C . LEU A 1 90 ? 15.711 -7.624 1.328 1.00 89.88 90 LEU A C 1
ATOM 685 O O . LEU A 1 90 ? 15.750 -7.008 0.268 1.00 89.88 90 LEU A O 1
ATOM 689 N N . GLY A 1 91 ? 16.725 -8.382 1.748 1.00 86.56 91 GLY A N 1
ATOM 690 C CA . GLY A 1 91 ? 17.974 -8.555 0.996 1.00 86.56 91 GLY A CA 1
ATOM 691 C C . GLY A 1 91 ? 19.036 -7.489 1.283 1.00 86.56 91 GLY A C 1
ATOM 692 O O . GLY A 1 91 ? 19.018 -6.848 2.331 1.00 86.56 91 GLY A O 1
ATOM 693 N N . SER A 1 92 ? 19.993 -7.358 0.364 1.00 69.88 92 SER A N 1
ATOM 694 C CA . SER A 1 92 ? 21.113 -6.417 0.465 1.00 69.88 92 SER A CA 1
ATOM 695 C C . SER A 1 92 ? 20.740 -5.071 -0.159 1.00 69.88 92 SER A C 1
ATOM 697 O O . SER A 1 92 ? 20.202 -5.034 -1.267 1.00 69.88 92 SER A O 1
ATOM 699 N N . PHE A 1 93 ? 21.034 -3.985 0.554 1.00 67.88 93 PHE A N 1
ATOM 700 C CA . PHE A 1 93 ? 20.751 -2.601 0.170 1.00 67.88 93 PHE A CA 1
ATOM 701 C C . PHE A 1 93 ? 22.052 -1.858 -0.111 1.00 67.88 93 PHE A C 1
ATOM 703 O O . PHE A 1 93 ? 23.009 -2.056 0.673 1.00 67.88 93 PHE A O 1
#

Solvent-accessible surface area (backbone atoms only — not comparable to full-atom values): 5871 Å² total; per-r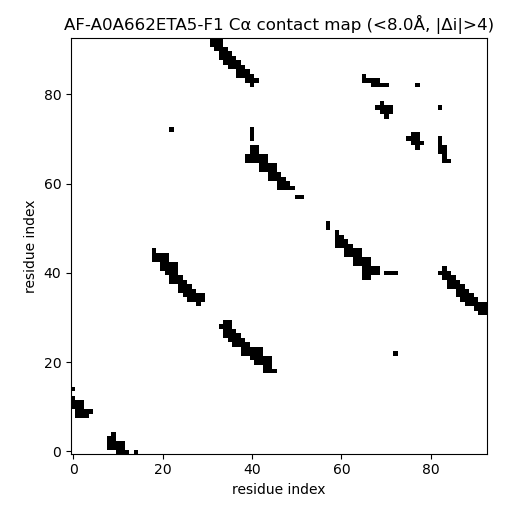esidue (Å²): 97,80,44,85,45,96,93,50,75,44,80,57,84,86,69,77,86,71,61,65,73,39,66,47,78,49,79,46,77,44,94,78,63,17,33,45,34,41,37,26,45,25,20,37,61,49,68,66,89,79,87,75,92,71,98,65,91,84,84,70,69,71,45,72,48,63,34,82,33,61,37,43,90,85,64,49,78,48,55,90,88,42,21,44,41,48,75,49,81,43,79,51,128

Foldseek 3Di:
DWDDDVPGIDDDDDPDPPFDWDKDWDWDQDPVRKIKIKTQQTWGKDFDDDDDDDPDDDDTDIDIARDFDQAHPVRHGDDPVDRRMDIDIDDDD

Nearest PDB structures (foldseek):
  8rk3-assembly1_q  TM=6.329E-01  e=1.688E+00  Pseudomonas phage JBD30

Sequence (93 aa):
MVESITGGQKLGFGGDMNITEVAVKFVHQMPSGGTVIVYLWRAQGSGEITITFGDEPHEFPYEFSALTATTDWAGNPLSSTERLCRIDLLGSF

Secondary structure (DSSP, 8-state):
-EEEETTEEEE--SS-S---EEEEEEEEE-TTS-EEEEEEEEEEEEE-------SSPPP--EEEEE---SB-TTSPBPPTTSSS-EEEEES--